Protein AF-A0A1B6LAM9-F1 (afdb_monomer)

Structure (mmCIF, N/CA/C/O backbone):
data_AF-A0A1B6LAM9-F1
#
_entry.id   AF-A0A1B6LAM9-F1
#
loop_
_atom_site.group_PDB
_atom_site.id
_atom_site.type_symbol
_atom_site.label_atom_id
_atom_site.label_alt_id
_atom_site.label_comp_id
_atom_site.label_asym_id
_atom_site.label_entity_id
_atom_site.label_seq_id
_atom_site.pdbx_PDB_ins_code
_atom_site.Cartn_x
_atom_site.Cartn_y
_atom_site.Cartn_z
_atom_site.occupancy
_atom_site.B_iso_or_equiv
_atom_site.auth_seq_id
_atom_site.auth_comp_id
_atom_site.auth_asym_id
_atom_site.auth_atom_id
_atom_site.pdbx_PDB_model_num
ATOM 1 N N . ALA A 1 1 ? 33.244 -11.394 -7.397 1.00 82.38 1 ALA A N 1
ATOM 2 C CA . ALA A 1 1 ? 32.842 -10.933 -8.741 1.00 82.38 1 ALA A CA 1
ATOM 3 C C . ALA A 1 1 ? 31.767 -9.867 -8.582 1.00 82.38 1 ALA A C 1
ATOM 5 O O . ALA A 1 1 ? 31.009 -9.950 -7.621 1.00 82.38 1 ALA A O 1
ATOM 6 N N . PHE A 1 2 ? 31.738 -8.873 -9.467 1.00 94.56 2 PHE A N 1
ATOM 7 C CA . PHE A 1 2 ? 30.747 -7.790 -9.450 1.00 94.56 2 PHE A CA 1
ATOM 8 C C . PHE A 1 2 ? 29.613 -8.064 -10.451 1.00 94.56 2 PHE A C 1
ATOM 10 O O . PHE A 1 2 ? 29.718 -8.999 -11.245 1.00 94.56 2 PHE A O 1
ATOM 17 N N . GLN A 1 3 ? 28.524 -7.287 -10.386 1.00 95.88 3 GLN A N 1
ATOM 18 C CA . GLN A 1 3 ? 27.394 -7.422 -11.315 1.00 95.88 3 GLN A CA 1
ATOM 19 C C . GLN A 1 3 ? 27.715 -6.750 -12.659 1.00 95.88 3 GLN A C 1
ATOM 21 O O . GLN A 1 3 ? 28.354 -5.702 -12.687 1.00 95.88 3 GLN A O 1
ATOM 26 N N . ASN A 1 4 ? 27.236 -7.331 -13.765 1.00 96.19 4 ASN A N 1
ATOM 27 C CA . ASN A 1 4 ? 27.458 -6.798 -15.119 1.00 96.19 4 ASN A CA 1
ATOM 28 C C . ASN A 1 4 ? 26.544 -5.609 -15.464 1.00 96.19 4 ASN A C 1
ATOM 30 O O . ASN A 1 4 ? 26.885 -4.810 -16.329 1.00 96.19 4 ASN A O 1
ATOM 34 N N . HIS A 1 5 ? 25.383 -5.505 -14.810 1.00 96.31 5 HIS A N 1
ATOM 35 C CA . HIS A 1 5 ? 24.401 -4.445 -15.034 1.00 96.31 5 HIS A CA 1
ATOM 36 C C . HIS A 1 5 ? 23.736 -4.050 -13.719 1.00 96.31 5 HIS A C 1
ATOM 38 O O . HIS A 1 5 ? 23.602 -4.867 -12.807 1.00 96.31 5 HIS A O 1
ATOM 44 N N . TYR A 1 6 ? 23.284 -2.801 -13.668 1.00 96.69 6 TYR A N 1
ATOM 45 C CA . TYR A 1 6 ? 22.578 -2.216 -12.538 1.00 96.69 6 TYR A CA 1
ATOM 46 C C . TYR A 1 6 ? 21.350 -1.468 -13.050 1.00 96.69 6 TYR A C 1
ATOM 48 O O . TYR A 1 6 ? 21.402 -0.830 -14.100 1.00 96.69 6 TYR A O 1
ATOM 56 N N . TYR A 1 7 ? 20.253 -1.560 -12.304 1.00 94.31 7 TYR A N 1
ATOM 57 C CA . TYR A 1 7 ? 19.018 -0.843 -12.597 1.00 94.31 7 TYR A CA 1
ATOM 58 C C . TYR A 1 7 ? 18.924 0.388 -11.704 1.00 94.31 7 TYR A C 1
ATOM 60 O O . TYR A 1 7 ? 19.289 0.334 -10.529 1.00 94.31 7 TYR A O 1
ATOM 68 N N . TYR A 1 8 ? 18.430 1.480 -12.277 1.00 96.44 8 TYR A N 1
ATOM 69 C CA . TYR A 1 8 ? 18.269 2.758 -11.602 1.00 96.44 8 TYR A CA 1
ATOM 70 C C . TYR A 1 8 ? 16.819 3.230 -11.699 1.00 96.44 8 TYR A C 1
ATOM 72 O O . TYR A 1 8 ? 16.144 3.013 -12.707 1.00 96.44 8 TYR A O 1
ATOM 80 N N . THR A 1 9 ? 16.361 3.866 -10.630 1.00 97.19 9 THR A N 1
ATOM 81 C CA . THR A 1 9 ? 15.070 4.547 -10.520 1.00 97.19 9 THR A CA 1
ATOM 82 C C . THR A 1 9 ? 15.295 5.831 -9.743 1.00 97.19 9 THR A C 1
ATOM 84 O O . THR A 1 9 ? 16.089 5.825 -8.797 1.00 97.19 9 THR A O 1
ATOM 87 N N . ASP A 1 10 ? 14.570 6.891 -10.082 1.00 95.00 10 ASP A N 1
ATOM 88 C CA . ASP A 1 10 ? 14.740 8.200 -9.446 1.00 95.00 10 ASP A CA 1
ATOM 89 C C . ASP A 1 10 ? 14.224 8.191 -7.998 1.00 95.00 10 ASP A C 1
ATOM 91 O O . ASP A 1 10 ? 14.708 8.935 -7.143 1.00 95.00 10 ASP A O 1
ATOM 95 N N . SER A 1 11 ? 13.259 7.314 -7.689 1.00 97.62 11 SER A N 1
ATOM 96 C CA . SER A 1 11 ? 12.720 7.142 -6.337 1.00 97.62 11 SER A CA 1
ATOM 97 C C . SER A 1 11 ? 12.186 5.732 -6.066 1.00 97.62 11 SER A C 1
ATOM 99 O O . SER A 1 11 ? 11.841 4.975 -6.977 1.00 97.62 11 SER A O 1
ATOM 101 N N . PHE A 1 12 ? 12.033 5.392 -4.782 1.00 96.62 12 PHE A N 1
ATOM 102 C CA . PHE A 1 12 ? 11.345 4.161 -4.377 1.00 96.62 12 PHE A CA 1
ATOM 103 C C . PHE A 1 12 ? 9.863 4.158 -4.758 1.00 96.62 12 PHE A C 1
ATOM 105 O O . PHE A 1 12 ? 9.300 3.089 -4.996 1.00 96.62 12 PHE A O 1
ATOM 112 N N . GLN A 1 13 ? 9.232 5.331 -4.830 1.00 95.31 13 GLN A N 1
ATOM 113 C CA . GLN A 1 13 ? 7.841 5.446 -5.250 1.00 95.31 13 GLN A CA 1
ATOM 114 C C . GLN A 1 13 ? 7.683 5.022 -6.714 1.00 95.31 13 GLN A C 1
ATOM 116 O O . GLN A 1 13 ? 6.874 4.142 -7.006 1.00 95.31 13 GLN A O 1
ATOM 121 N N . GLU A 1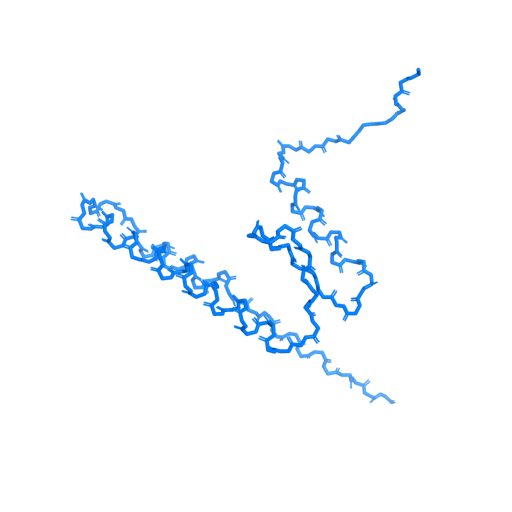 14 ? 8.530 5.545 -7.602 1.00 95.50 14 GLU A N 1
ATOM 122 C CA . GLU A 1 14 ? 8.556 5.167 -9.019 1.00 95.50 14 GLU A CA 1
ATOM 123 C C . GLU A 1 14 ? 8.830 3.662 -9.191 1.00 95.50 14 GLU A C 1
ATOM 125 O O . GLU A 1 14 ? 8.136 2.970 -9.938 1.00 95.50 14 GLU A O 1
ATOM 130 N N . ALA A 1 15 ? 9.809 3.122 -8.456 1.00 97.06 15 ALA A N 1
ATOM 131 C CA . ALA A 1 15 ? 10.110 1.691 -8.471 1.00 97.06 15 ALA A CA 1
ATOM 132 C C . ALA A 1 15 ? 8.906 0.840 -8.025 1.00 97.06 15 ALA A C 1
ATOM 134 O O . ALA A 1 15 ? 8.609 -0.194 -8.627 1.00 97.06 15 ALA A O 1
ATOM 135 N N . THR A 1 16 ? 8.187 1.290 -6.993 1.00 95.88 16 THR A N 1
ATOM 136 C CA . THR A 1 16 ? 6.994 0.613 -6.465 1.00 95.88 16 THR A CA 1
ATOM 137 C C . THR A 1 16 ? 5.846 0.64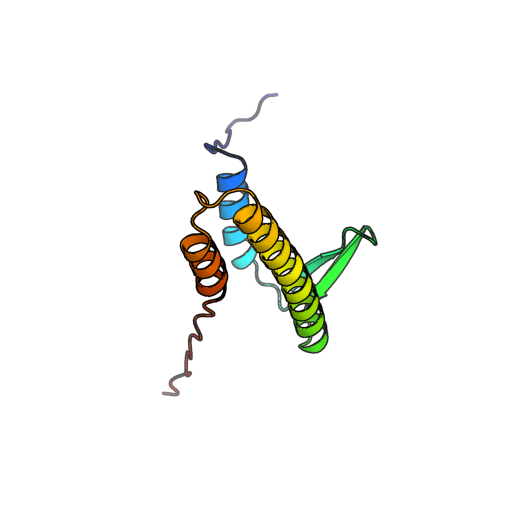3 -7.470 1.00 95.88 16 THR A C 1
ATOM 139 O O . THR A 1 16 ? 5.169 -0.367 -7.659 1.00 95.88 16 THR A O 1
ATOM 142 N N . GLU A 1 17 ? 5.633 1.768 -8.152 1.00 95.06 17 GLU A N 1
ATOM 143 C CA . GLU A 1 17 ? 4.617 1.906 -9.200 1.00 95.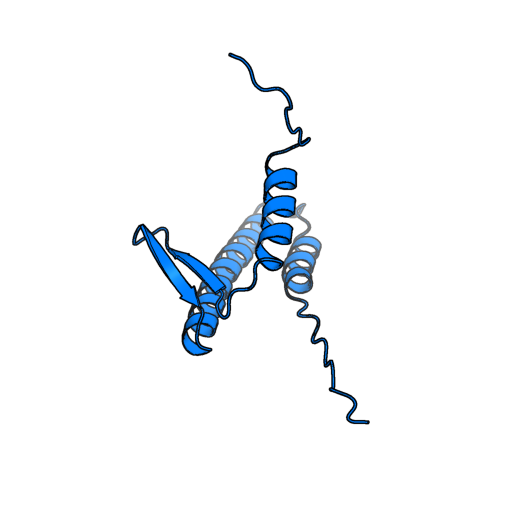06 17 GLU A CA 1
ATOM 144 C C . GLU A 1 17 ? 4.924 1.011 -10.406 1.00 95.06 17 GLU A C 1
ATOM 146 O O . GLU A 1 17 ? 4.049 0.257 -10.841 1.00 95.06 17 GLU A O 1
ATOM 151 N N . LYS A 1 18 ? 6.180 0.990 -10.878 1.00 96.50 18 LYS A N 1
ATOM 152 C CA . LYS A 1 18 ? 6.630 0.073 -11.941 1.00 96.50 18 LYS A CA 1
ATOM 153 C C . LYS A 1 18 ? 6.443 -1.392 -11.546 1.00 96.50 18 LYS A C 1
ATOM 155 O O . LYS A 1 18 ? 5.943 -2.182 -12.345 1.00 96.50 18 LYS A O 1
ATOM 160 N N . MET A 1 19 ? 6.786 -1.758 -10.309 1.00 96.56 19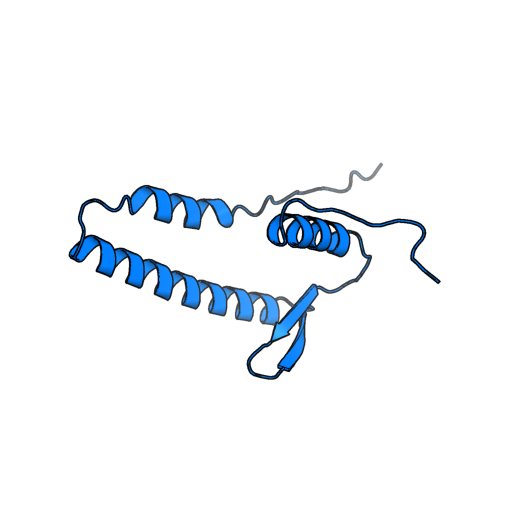 MET A N 1
ATOM 161 C CA . MET A 1 19 ? 6.587 -3.118 -9.796 1.00 96.56 19 MET A CA 1
ATOM 162 C C . MET A 1 19 ? 5.099 -3.484 -9.710 1.00 96.56 19 MET A C 1
ATOM 164 O O . MET A 1 19 ? 4.727 -4.601 -10.065 1.00 96.56 19 MET A O 1
ATOM 168 N N . ARG A 1 20 ? 4.232 -2.554 -9.288 1.00 94.44 20 ARG A N 1
ATOM 169 C CA . ARG A 1 20 ? 2.775 -2.763 -9.242 1.00 94.44 20 ARG A CA 1
ATOM 170 C C . ARG A 1 20 ? 2.202 -3.000 -10.640 1.00 94.44 20 ARG A C 1
ATOM 172 O O . ARG A 1 20 ? 1.442 -3.946 -10.826 1.00 94.44 20 ARG A O 1
ATOM 179 N N . ALA A 1 21 ? 2.597 -2.187 -11.619 1.00 95.12 21 ALA A N 1
ATOM 180 C CA . ALA A 1 21 ? 2.187 -2.362 -13.011 1.00 95.12 21 ALA A CA 1
ATOM 181 C C . ALA A 1 21 ? 2.669 -3.707 -13.580 1.00 95.12 21 ALA A C 1
ATOM 183 O O . ALA A 1 21 ? 1.891 -4.428 -14.199 1.00 95.12 21 ALA A O 1
ATOM 184 N N . PHE A 1 22 ? 3.921 -4.088 -13.306 1.00 95.38 22 PHE A N 1
ATOM 185 C CA . PHE A 1 22 ? 4.459 -5.388 -13.703 1.00 95.38 22 PHE A CA 1
ATOM 186 C C . PHE A 1 22 ? 3.698 -6.553 -13.055 1.00 95.38 22 PHE A C 1
ATOM 188 O O . PHE A 1 22 ? 3.332 -7.503 -13.747 1.00 95.38 22 PHE A O 1
ATOM 195 N N . ALA A 1 23 ? 3.398 -6.473 -11.755 1.00 94.50 23 ALA A N 1
ATOM 196 C CA . ALA A 1 23 ? 2.666 -7.510 -11.030 1.00 94.50 23 ALA A CA 1
ATOM 197 C C . ALA A 1 23 ? 1.284 -7.800 -11.641 1.00 94.50 23 ALA A C 1
ATOM 199 O O . ALA A 1 23 ? 0.870 -8.958 -11.662 1.00 94.50 23 ALA A O 1
ATOM 200 N N . ASN A 1 24 ? 0.618 -6.787 -12.208 1.00 90.19 24 ASN A N 1
ATOM 201 C CA . ASN A 1 24 ? -0.665 -6.945 -12.902 1.00 90.19 24 ASN A CA 1
ATOM 202 C C . ASN A 1 24 ? -0.564 -7.747 -14.212 1.00 90.19 24 ASN A C 1
ATOM 204 O O . ASN A 1 24 ? -1.567 -8.281 -14.674 1.00 90.19 24 ASN A O 1
ATOM 208 N N . THR A 1 25 ? 0.624 -7.857 -14.815 1.00 95.81 25 THR A N 1
ATOM 209 C CA . THR A 1 25 ? 0.835 -8.658 -16.038 1.00 95.81 25 THR A CA 1
ATOM 210 C C . THR A 1 25 ? 1.034 -10.149 -15.749 1.00 95.81 25 THR A C 1
ATOM 212 O O . THR A 1 25 ? 0.984 -10.981 -16.655 1.00 95.81 25 THR A O 1
ATOM 215 N N . ILE A 1 26 ? 1.254 -10.511 -14.481 1.00 95.19 26 ILE A N 1
ATOM 216 C CA . ILE A 1 26 ? 1.466 -11.894 -14.059 1.00 95.19 26 ILE A CA 1
ATOM 217 C C . ILE A 1 26 ? 0.115 -12.615 -14.046 1.00 95.19 26 ILE A C 1
ATOM 219 O O . ILE A 1 26 ? -0.762 -12.287 -13.251 1.00 95.19 26 ILE A O 1
ATOM 223 N N . GLN A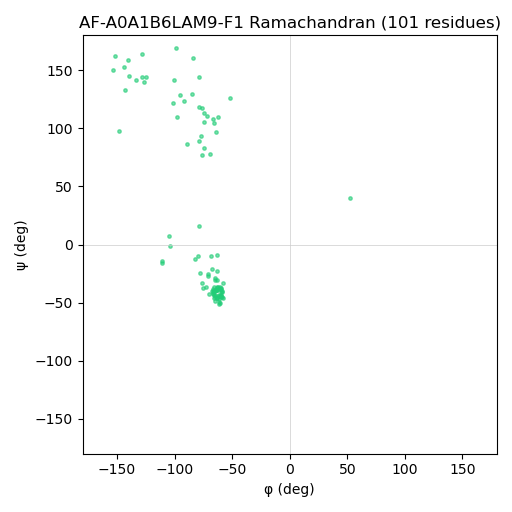 1 27 ? -0.038 -13.651 -14.874 1.00 92.38 27 GLN A N 1
ATOM 224 C CA . GLN A 1 27 ? -1.285 -14.416 -14.932 1.00 92.38 27 GLN A CA 1
ATOM 225 C C . GLN A 1 27 ? -1.542 -15.178 -13.626 1.00 92.38 27 GLN A C 1
ATOM 227 O O . GLN A 1 27 ? -0.872 -16.167 -13.320 1.00 92.38 27 GLN A O 1
ATOM 232 N N . ARG A 1 28 ? -2.524 -14.712 -12.847 1.00 90.88 28 ARG A N 1
ATOM 233 C CA . ARG A 1 28 ? -3.019 -15.364 -11.628 1.00 90.88 28 ARG A CA 1
ATOM 234 C C . ARG A 1 28 ? -4.535 -15.176 -11.535 1.00 90.88 28 ARG A C 1
ATOM 236 O O . ARG A 1 28 ? -4.994 -14.048 -11.684 1.00 90.88 28 ARG A O 1
ATOM 243 N N . PRO A 1 29 ? -5.322 -16.226 -11.239 1.00 88.50 29 PRO A N 1
ATOM 244 C CA . PRO A 1 29 ? -6.783 -16.129 -11.171 1.00 88.50 29 PRO A CA 1
ATOM 245 C C . PRO A 1 29 ? -7.296 -15.513 -9.853 1.00 88.50 29 PRO A C 1
ATOM 247 O O . PRO A 1 29 ? -8.459 -15.684 -9.501 1.00 88.50 29 PRO A O 1
ATOM 250 N N . PHE A 1 30 ? -6.432 -14.851 -9.079 1.00 89.81 30 PHE A N 1
ATOM 251 C CA . PHE A 1 30 ? -6.763 -14.262 -7.784 1.00 89.81 30 PHE A CA 1
ATOM 252 C C . PHE A 1 30 ? -5.845 -13.083 -7.457 1.00 89.81 30 PHE A C 1
ATOM 254 O O . PHE A 1 30 ? -4.667 -13.072 -7.824 1.00 89.81 30 PHE A O 1
ATOM 261 N N . GLY A 1 31 ? -6.376 -12.125 -6.698 1.00 89.62 31 GLY A N 1
ATOM 262 C CA . GLY A 1 31 ? -5.577 -11.090 -6.046 1.00 89.62 31 GLY A CA 1
ATOM 263 C C . GLY A 1 31 ? -5.010 -11.581 -4.715 1.00 89.62 31 GLY A C 1
ATOM 264 O O . GLY A 1 31 ? -5.525 -12.528 -4.116 1.00 89.62 31 GLY A O 1
ATOM 265 N N . VAL A 1 32 ? -3.964 -10.922 -4.222 1.00 93.00 32 VAL A N 1
ATOM 266 C CA . VAL A 1 32 ? -3.437 -11.149 -2.870 1.00 93.00 32 VAL A CA 1
ATOM 267 C C . VAL A 1 32 ? -3.313 -9.830 -2.121 1.00 93.00 32 VAL A C 1
ATOM 269 O O . VAL A 1 32 ? -2.968 -8.808 -2.713 1.00 93.00 32 VAL A O 1
ATOM 272 N N . ARG A 1 33 ? -3.572 -9.860 -0.815 1.00 92.31 33 ARG A N 1
ATOM 273 C CA . ARG A 1 33 ? -3.358 -8.743 0.109 1.00 92.31 33 ARG A CA 1
ATOM 274 C C . ARG A 1 33 ? -2.510 -9.217 1.277 1.00 92.31 33 ARG A C 1
ATOM 276 O O . ARG A 1 33 ? -2.706 -10.319 1.777 1.00 92.31 33 ARG A O 1
ATOM 283 N N . TYR A 1 34 ? -1.580 -8.388 1.725 1.00 94.19 34 TYR A N 1
ATOM 284 C CA . TYR A 1 34 ? -0.880 -8.633 2.979 1.00 94.19 34 TYR A CA 1
ATOM 285 C C . TYR A 1 34 ? -1.699 -8.090 4.153 1.00 94.19 34 TYR A C 1
ATOM 287 O O . TYR A 1 34 ? -2.108 -6.930 4.124 1.00 94.19 34 TYR A O 1
ATOM 295 N N . ASN A 1 35 ? -1.919 -8.913 5.178 1.00 92.38 35 ASN A N 1
ATOM 296 C CA . ASN A 1 35 ? -2.512 -8.496 6.441 1.00 92.38 35 ASN A CA 1
ATOM 297 C C . ASN A 1 35 ? -1.391 -8.247 7.469 1.00 92.38 35 ASN A C 1
ATOM 299 O O . ASN A 1 35 ? -0.759 -9.205 7.929 1.00 92.38 35 ASN A O 1
ATOM 303 N N . PRO A 1 36 ? -1.129 -6.982 7.849 1.00 91.94 36 PRO A N 1
ATOM 304 C CA . PRO A 1 36 ? -0.043 -6.650 8.766 1.00 91.94 36 PRO A CA 1
ATOM 305 C C . PRO A 1 36 ? -0.312 -7.085 10.211 1.00 91.94 36 PRO A C 1
ATOM 307 O O . PRO A 1 36 ? 0.643 -7.327 10.946 1.00 91.94 36 PRO A O 1
ATOM 310 N N . TYR A 1 37 ? -1.577 -7.222 10.620 1.00 90.75 37 TYR A N 1
ATOM 311 C CA . TYR A 1 37 ? -1.948 -7.596 11.989 1.00 90.75 37 TYR A CA 1
ATOM 312 C C . TYR A 1 37 ? -1.660 -9.068 12.281 1.00 90.75 37 TYR A C 1
ATOM 314 O O . TYR A 1 37 ? -1.239 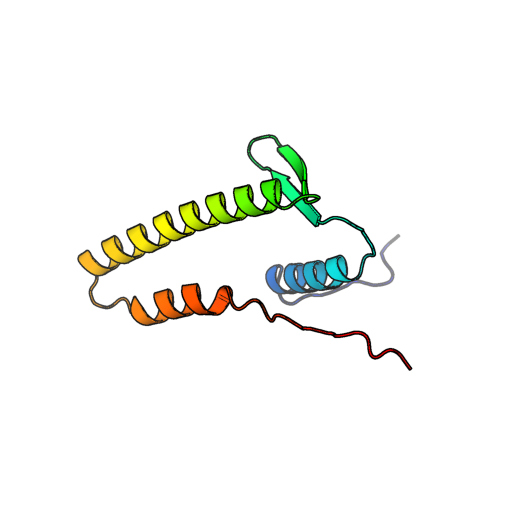-9.417 13.380 1.00 90.75 37 TYR A O 1
ATOM 322 N N . THR A 1 38 ? -1.870 -9.931 11.288 1.00 94.69 38 THR A N 1
ATOM 323 C CA . THR A 1 38 ? -1.650 -11.382 11.390 1.00 94.69 38 THR A CA 1
ATOM 324 C C . THR A 1 38 ? -0.373 -11.844 10.699 1.00 94.69 38 THR A C 1
ATOM 326 O O . THR A 1 38 ? -0.076 -13.035 10.720 1.00 94.69 38 THR A O 1
ATOM 329 N N . GLN A 1 39 ? 0.367 -10.924 10.072 1.00 96.94 39 GLN A N 1
ATOM 330 C CA . GLN A 1 39 ? 1.574 -11.208 9.292 1.00 96.94 39 GLN A CA 1
ATOM 331 C C . GLN A 1 39 ? 1.348 -12.294 8.227 1.00 96.94 39 GLN A C 1
ATOM 333 O O . GLN A 1 39 ? 2.185 -13.171 8.012 1.00 96.94 39 GLN A O 1
ATOM 338 N N . SER A 1 40 ? 0.189 -12.260 7.566 1.00 94.62 40 SER A N 1
ATOM 339 C CA . SER A 1 40 ? -0.245 -13.306 6.635 1.00 94.62 40 SER A CA 1
ATOM 340 C C . SER A 1 40 ? -0.666 -12.750 5.275 1.00 94.62 40 SER A C 1
ATOM 342 O O . SER A 1 40 ? -0.898 -11.554 5.106 1.00 94.62 40 SER A O 1
ATOM 344 N N . VAL A 1 41 ? -0.745 -13.636 4.277 1.00 94.00 41 VAL A N 1
ATOM 345 C CA . VAL A 1 41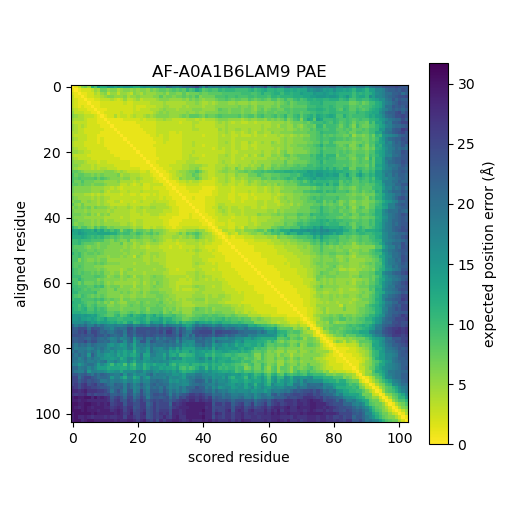 ? -1.227 -13.306 2.929 1.00 94.00 41 VAL A CA 1
ATOM 346 C C . VAL A 1 41 ? -2.664 -13.791 2.768 1.00 94.00 41 VAL A C 1
ATOM 348 O O . VAL A 1 41 ? -2.953 -14.981 2.886 1.00 94.00 41 VAL A O 1
ATOM 351 N N . GLU A 1 42 ? -3.562 -12.866 2.459 1.00 91.69 42 GLU A N 1
ATOM 352 C CA . GLU A 1 42 ? -4.969 -13.113 2.171 1.00 91.69 42 GLU A CA 1
ATOM 353 C C . GLU A 1 42 ? -5.187 -13.225 0.663 1.00 91.69 42 GLU A C 1
ATOM 355 O O . GLU A 1 42 ? -4.795 -12.349 -0.108 1.00 91.69 42 GLU A O 1
ATOM 360 N N . VAL A 1 43 ? -5.852 -14.296 0.230 1.00 92.62 43 VAL A N 1
ATOM 361 C CA . VAL A 1 43 ? -6.216 -14.491 -1.178 1.00 92.62 43 VAL A CA 1
ATOM 362 C C . VAL A 1 43 ? -7.607 -13.914 -1.439 1.00 92.62 43 VAL A C 1
ATOM 364 O O . VAL A 1 43 ? -8.585 -14.332 -0.806 1.00 92.62 43 VAL A O 1
ATOM 367 N N . LEU A 1 44 ? -7.698 -12.992 -2.395 1.00 89.69 44 LEU A N 1
ATOM 368 C CA . LEU A 1 44 ? -8.916 -12.303 -2.818 1.00 89.69 44 LEU A CA 1
ATOM 369 C C . LEU A 1 44 ? -9.599 -13.099 -3.933 1.00 89.69 44 LEU A C 1
ATOM 371 O O . LEU A 1 44 ? -9.345 -12.883 -5.115 1.00 89.69 44 LEU A O 1
ATOM 375 N N . THR A 1 45 ? -10.428 -14.065 -3.540 1.00 86.69 45 THR A N 1
ATOM 376 C CA . THR A 1 45 ? -11.117 -14.987 -4.463 1.00 86.69 45 THR A CA 1
ATOM 377 C C . THR A 1 45 ? -12.622 -14.781 -4.557 1.00 86.69 45 THR A C 1
ATOM 379 O O . THR A 1 45 ? -13.247 -15.351 -5.444 1.00 86.69 45 THR A O 1
ATOM 382 N N . ASN A 1 46 ? -13.231 -14.032 -3.636 1.00 87.69 46 ASN A N 1
ATOM 383 C CA . ASN A 1 46 ? -14.682 -13.884 -3.582 1.00 87.69 46 ASN A CA 1
ATOM 384 C C . ASN A 1 46 ? -15.108 -12.454 -3.241 1.00 87.69 46 ASN A C 1
ATOM 386 O O . ASN A 1 46 ? -14.355 -11.672 -2.653 1.00 87.69 46 ASN A O 1
ATOM 390 N N . THR A 1 47 ? -16.349 -12.132 -3.599 1.00 88.75 47 THR A N 1
ATOM 391 C CA . THR A 1 47 ? -16.934 -10.804 -3.401 1.00 88.75 47 THR A CA 1
ATOM 392 C C . THR A 1 47 ? -17.038 -10.435 -1.924 1.00 88.75 47 THR A C 1
ATOM 394 O O . THR A 1 47 ? -16.899 -9.266 -1.586 1.00 88.75 47 THR A O 1
ATOM 397 N N . GLN A 1 48 ? -17.212 -11.406 -1.020 1.00 89.75 48 GLN A N 1
ATOM 398 C CA . GLN A 1 48 ? -17.299 -11.139 0.419 1.00 89.75 48 GLN A CA 1
ATOM 399 C C . GLN A 1 48 ? -15.979 -10.593 0.983 1.00 89.75 48 GLN A C 1
ATOM 401 O O . GLN A 1 48 ? -15.992 -9.625 1.739 1.00 89.75 48 GLN A O 1
ATOM 406 N N . LYS A 1 49 ? -14.835 -11.168 0.592 1.00 86.88 49 LYS A N 1
ATOM 407 C CA . LYS A 1 49 ? -13.504 -10.685 0.994 1.00 86.88 49 LYS A CA 1
ATOM 408 C C . LYS A 1 49 ? -13.212 -9.304 0.420 1.00 86.88 49 LYS A C 1
ATOM 410 O O . LYS A 1 49 ? -12.670 -8.457 1.121 1.00 86.88 49 LYS A O 1
ATOM 415 N N . ILE A 1 50 ? -13.605 -9.066 -0.831 1.00 89.00 50 ILE A N 1
ATOM 416 C CA . ILE A 1 50 ? -13.472 -7.746 -1.458 1.00 89.00 50 ILE A CA 1
ATOM 417 C C . ILE A 1 50 ? -14.328 -6.722 -0.699 1.00 89.00 50 ILE A C 1
ATOM 419 O O . ILE A 1 50 ? -13.830 -5.661 -0.337 1.00 89.00 50 ILE A O 1
ATOM 423 N N . ALA A 1 51 ? -15.580 -7.054 -0.378 1.00 88.44 51 ALA A N 1
ATOM 424 C CA . ALA A 1 51 ? -16.474 -6.181 0.382 1.00 88.44 51 ALA A CA 1
ATOM 425 C C . ALA A 1 51 ? -15.951 -5.875 1.797 1.00 88.44 51 ALA A C 1
ATOM 427 O O . ALA A 1 51 ? -16.102 -4.749 2.276 1.00 88.44 51 ALA A O 1
ATOM 428 N N . ALA A 1 52 ? -15.305 -6.843 2.455 1.00 88.19 52 ALA A N 1
ATOM 429 C CA . ALA A 1 52 ? -14.650 -6.619 3.742 1.00 88.19 52 ALA A CA 1
ATOM 430 C C . ALA A 1 52 ? -13.537 -5.562 3.634 1.00 88.19 52 ALA A C 1
ATOM 432 O O . ALA A 1 52 ? -13.505 -4.633 4.437 1.00 88.19 52 ALA A O 1
ATOM 433 N N . ILE A 1 53 ? -12.698 -5.635 2.596 1.00 88.44 53 ILE A N 1
ATOM 434 C CA . ILE A 1 53 ? -11.634 -4.647 2.348 1.00 88.44 53 ILE A CA 1
ATOM 435 C C . ILE A 1 53 ? -12.221 -3.279 2.006 1.00 88.44 53 ILE A C 1
ATOM 437 O O . ILE A 1 53 ? -11.763 -2.270 2.526 1.00 88.44 53 ILE A O 1
ATOM 441 N N . VAL A 1 54 ? -13.262 -3.219 1.174 1.00 89.25 54 VAL A N 1
ATOM 442 C CA . VAL A 1 54 ? -13.950 -1.952 0.874 1.00 89.25 54 VAL A CA 1
ATOM 443 C C . VAL A 1 54 ? -14.520 -1.319 2.149 1.00 89.25 54 VAL A C 1
ATOM 445 O O . VAL A 1 54 ? -14.463 -0.102 2.317 1.00 89.25 54 VAL A O 1
ATOM 448 N N . SER A 1 55 ? -15.031 -2.135 3.074 1.00 88.88 55 SER A N 1
ATOM 449 C CA . SER A 1 55 ? -15.528 -1.656 4.369 1.00 88.88 55 SER A CA 1
ATOM 450 C C . SER A 1 55 ? -14.403 -1.112 5.256 1.00 88.88 55 SER A C 1
ATOM 452 O O . SER A 1 55 ? -14.588 -0.074 5.888 1.00 88.88 55 SER A O 1
ATOM 454 N N . GLU A 1 56 ? -13.239 -1.769 5.263 1.00 89.44 56 GLU A N 1
ATOM 455 C CA . GLU A 1 56 ? -12.019 -1.315 5.949 1.00 89.44 56 GLU A CA 1
ATOM 456 C C . GLU A 1 56 ? -11.550 0.037 5.387 1.00 89.44 56 GLU A C 1
ATOM 458 O O . GLU A 1 56 ? -11.451 1.012 6.130 1.00 89.44 56 GLU A O 1
ATOM 463 N N . LEU A 1 57 ? -11.420 0.145 4.060 1.00 89.25 57 LEU A N 1
ATOM 464 C CA . LEU A 1 57 ? -11.034 1.382 3.371 1.00 89.25 57 LEU A CA 1
ATOM 465 C C . LEU A 1 57 ? -12.010 2.532 3.638 1.00 89.25 57 LEU A C 1
ATOM 467 O O . LEU A 1 57 ? -11.595 3.675 3.812 1.00 89.25 57 LEU A O 1
ATOM 471 N N . ARG A 1 58 ? -13.318 2.257 3.711 1.00 87.62 58 ARG A N 1
ATOM 472 C CA . ARG A 1 58 ? -14.312 3.270 4.096 1.00 87.62 58 ARG A CA 1
ATOM 473 C C . ARG A 1 58 ? -14.086 3.772 5.526 1.00 87.62 58 ARG A C 1
ATOM 475 O O . ARG A 1 58 ? -14.307 4.953 5.794 1.00 87.62 58 ARG A O 1
ATOM 482 N N . GLY A 1 59 ? -13.672 2.890 6.433 1.00 89.44 59 GLY A N 1
ATOM 483 C CA . GLY A 1 59 ? -13.267 3.251 7.791 1.00 89.44 59 GLY A CA 1
ATOM 484 C C . GLY A 1 59 ? -12.065 4.194 7.788 1.00 89.44 59 GLY A C 1
ATOM 485 O O . GLY A 1 59 ? -12.135 5.265 8.393 1.00 89.44 59 GLY A O 1
ATOM 486 N N . ASP A 1 60 ? -11.021 3.851 7.036 1.00 89.38 60 ASP A N 1
ATOM 487 C CA . ASP A 1 60 ? -9.816 4.678 6.893 1.00 89.38 60 ASP A CA 1
ATOM 488 C C . ASP A 1 60 ? -10.139 6.057 6.306 1.00 89.38 60 ASP A C 1
ATOM 490 O O . ASP A 1 60 ? -9.708 7.084 6.832 1.00 89.38 60 ASP A O 1
ATOM 494 N N . LEU A 1 61 ? -10.981 6.108 5.271 1.00 86.06 61 LEU A N 1
ATOM 495 C CA . LEU A 1 61 ? -11.449 7.366 4.687 1.00 86.06 61 LEU A CA 1
ATOM 496 C C . LEU A 1 61 ? -12.218 8.222 5.698 1.00 86.06 61 LEU A C 1
ATOM 498 O O . LEU A 1 61 ? -12.028 9.433 5.740 1.00 86.06 61 LEU A O 1
ATOM 502 N N . CYS A 1 62 ? -13.036 7.614 6.561 1.00 85.88 62 CYS A N 1
ATOM 503 C CA . CYS A 1 62 ? -13.727 8.338 7.629 1.00 85.88 62 CYS A CA 1
ATOM 504 C C . CYS A 1 62 ? -12.739 8.961 8.631 1.00 85.88 62 CYS A C 1
ATOM 506 O O . CYS A 1 62 ? -12.938 10.095 9.078 1.00 85.88 62 CYS A O 1
ATOM 508 N N . ILE A 1 63 ? -11.651 8.258 8.965 1.00 90.25 63 ILE A N 1
ATOM 509 C CA . ILE A 1 63 ? -10.578 8.793 9.817 1.00 90.25 63 ILE A CA 1
ATOM 510 C C . ILE A 1 63 ? -9.934 10.010 9.146 1.00 90.25 63 ILE A C 1
ATOM 512 O O . ILE A 1 63 ? -9.796 11.052 9.792 1.00 90.25 63 ILE A O 1
ATOM 516 N N . VAL A 1 64 ? -9.609 9.909 7.855 1.00 87.81 64 VAL A N 1
ATOM 517 C CA . VAL A 1 64 ? -9.033 11.012 7.071 1.00 87.81 64 VAL A CA 1
ATOM 518 C C . VAL A 1 64 ? -9.980 12.214 7.031 1.00 87.81 64 VAL A C 1
ATOM 520 O O . VAL A 1 64 ? -9.568 13.315 7.389 1.00 87.81 64 VAL A O 1
ATOM 523 N N . SER A 1 65 ? -11.258 12.023 6.694 1.00 83.88 65 SER A N 1
ATOM 524 C CA . SER A 1 65 ? -12.253 13.107 6.670 1.00 83.88 65 SER A CA 1
ATOM 525 C C . SER A 1 65 ? -12.406 13.793 8.030 1.00 83.88 65 SER A C 1
ATOM 527 O O . SER A 1 65 ? -12.489 15.017 8.112 1.00 83.88 65 SER A O 1
ATOM 529 N N . ASN A 1 66 ? -12.410 13.025 9.123 1.00 86.94 66 ASN A N 1
ATOM 530 C CA . ASN A 1 66 ? -12.479 13.591 10.469 1.00 86.94 66 ASN A CA 1
ATOM 531 C C . ASN A 1 66 ? -11.219 14.391 10.829 1.00 86.94 66 ASN A C 1
ATOM 533 O O . ASN A 1 66 ? -11.333 15.421 11.492 1.00 86.94 66 ASN A O 1
ATOM 537 N N . ALA A 1 67 ? -10.036 13.930 10.417 1.00 88.25 67 ALA A N 1
ATOM 538 C CA . ALA A 1 67 ? -8.790 14.663 10.616 1.00 88.25 67 ALA A CA 1
ATOM 539 C C . ALA A 1 67 ? -8.791 15.985 9.835 1.00 88.25 67 ALA A C 1
ATOM 541 O O . ALA A 1 67 ? -8.462 17.019 10.409 1.00 88.25 67 ALA A O 1
ATOM 542 N N . LEU A 1 68 ? -9.246 15.970 8.578 1.00 84.19 68 LEU A N 1
ATOM 543 C CA . LEU A 1 68 ? -9.379 17.174 7.752 1.00 84.19 68 LEU A CA 1
ATOM 544 C C . LEU A 1 68 ? -10.328 18.199 8.374 1.00 84.19 68 LEU A C 1
ATOM 546 O O . LEU A 1 68 ? -9.966 19.367 8.478 1.00 84.19 68 LEU A O 1
ATOM 550 N N . ARG A 1 69 ? -11.496 17.765 8.866 1.00 83.25 69 ARG A N 1
ATOM 551 C CA . ARG A 1 69 ? -12.437 18.662 9.555 1.00 83.25 69 ARG A CA 1
ATOM 552 C C . ARG A 1 69 ? -11.799 19.333 10.773 1.00 83.25 69 ARG A C 1
ATOM 554 O O . ARG A 1 69 ? -11.910 20.541 10.924 1.00 83.25 69 ARG A O 1
ATOM 561 N N . LYS A 1 70 ? -11.091 18.568 11.611 1.00 87.62 70 LYS A N 1
ATOM 562 C CA . LYS A 1 70 ? -10.393 19.117 12.788 1.00 87.62 70 LYS A CA 1
ATOM 563 C C . LYS A 1 70 ? -9.298 20.112 12.411 1.00 87.62 70 LYS A C 1
ATOM 565 O O . LYS A 1 70 ? -9.092 21.082 13.125 1.00 87.62 70 LYS A O 1
ATOM 570 N N . ILE A 1 71 ? -8.575 19.856 11.323 1.00 86.25 71 ILE A N 1
ATOM 571 C CA . ILE A 1 71 ? -7.549 20.780 10.830 1.00 86.25 71 ILE A CA 1
ATOM 572 C C . ILE A 1 71 ? -8.208 22.082 10.371 1.00 86.25 71 ILE A C 1
ATOM 574 O O . ILE A 1 71 ? -7.768 23.145 10.783 1.00 86.25 71 ILE A O 1
ATOM 578 N N . HIS A 1 72 ? -9.299 22.001 9.610 1.00 81.88 72 HIS A N 1
ATOM 579 C CA . HIS A 1 72 ? -10.044 23.171 9.145 1.00 81.88 72 HIS A CA 1
ATOM 580 C C . HIS A 1 72 ? -10.611 24.027 10.288 1.00 81.88 72 HIS A C 1
ATOM 582 O O . HIS A 1 72 ? -10.589 25.249 10.209 1.00 81.88 72 HIS A O 1
ATOM 588 N N . GLU A 1 73 ? -11.063 23.400 11.380 1.00 83.19 73 GLU A N 1
ATOM 589 C CA . GLU A 1 73 ? -11.517 24.099 12.595 1.00 83.19 73 GLU A CA 1
ATOM 590 C C . GLU A 1 73 ? -10.401 24.917 13.281 1.00 83.19 73 GLU A C 1
ATOM 592 O O . GLU A 1 73 ? -10.696 25.849 14.030 1.00 83.19 73 GLU A O 1
ATOM 597 N N . HIS A 1 74 ? -9.129 24.573 13.055 1.00 79.56 74 HIS A N 1
ATOM 598 C CA . HIS A 1 74 ? -7.967 25.218 13.678 1.00 79.56 74 HIS A CA 1
ATOM 599 C C . HIS A 1 74 ? -7.106 26.041 12.707 1.00 79.56 74 HIS A C 1
ATOM 601 O O . HIS A 1 74 ? -6.300 26.852 13.164 1.00 79.56 74 HIS A O 1
ATOM 607 N N . ASP A 1 75 ? -7.268 25.845 11.399 1.00 78.44 75 ASP A N 1
ATOM 608 C CA . ASP A 1 75 ? -6.526 26.519 10.338 1.00 78.44 75 ASP A CA 1
ATOM 609 C C . ASP A 1 75 ? -7.415 26.672 9.088 1.00 78.44 75 ASP A C 1
ATOM 611 O O . ASP A 1 75 ? -7.563 25.755 8.274 1.00 78.44 75 ASP A O 1
ATOM 615 N N . GLU A 1 76 ? -8.019 27.855 8.935 1.00 69.12 76 GLU A N 1
ATOM 616 C CA . GLU A 1 76 ? -8.913 28.189 7.814 1.00 69.12 76 GLU A CA 1
ATOM 617 C C . GLU A 1 76 ? -8.178 28.286 6.464 1.00 69.12 76 GLU A C 1
ATOM 619 O O . GLU A 1 76 ? -8.821 28.380 5.418 1.00 69.12 76 GLU A O 1
ATOM 624 N N . THR A 1 77 ? -6.838 28.260 6.451 1.00 76.44 77 THR A N 1
ATOM 625 C CA . THR A 1 77 ? -6.048 28.366 5.211 1.00 76.44 77 THR A CA 1
ATOM 626 C C . THR A 1 77 ? -5.954 27.052 4.435 1.00 76.44 77 THR A C 1
ATOM 628 O O . THR A 1 77 ? -5.503 27.041 3.286 1.00 76.44 77 THR A O 1
ATOM 631 N N . VAL A 1 78 ? -6.389 25.941 5.035 1.00 73.94 78 VAL A N 1
ATOM 632 C CA . VAL A 1 78 ? -6.344 24.617 4.412 1.00 73.94 78 VAL A CA 1
ATOM 633 C C . VAL A 1 78 ? -7.501 24.450 3.425 1.00 73.94 78 VAL A C 1
ATOM 635 O O . VAL A 1 78 ? -8.670 24.447 3.805 1.00 73.94 78 VAL A O 1
ATOM 638 N N . ASP A 1 79 ? -7.160 24.253 2.150 1.00 71.94 79 ASP A N 1
ATOM 639 C CA . ASP A 1 79 ? -8.106 23.955 1.068 1.00 71.94 79 ASP A CA 1
ATOM 640 C C . ASP A 1 79 ? -8.618 22.505 1.160 1.00 71.94 79 ASP A C 1
ATOM 642 O O . ASP A 1 79 ? -8.111 21.576 0.522 1.00 71.94 79 ASP A O 1
ATOM 646 N N . VAL A 1 80 ? -9.629 22.307 2.007 1.00 73.25 80 VAL A N 1
ATOM 647 C CA . VAL A 1 80 ? -10.292 21.011 2.217 1.00 73.25 80 VAL A CA 1
ATOM 648 C C . VAL A 1 80 ? -11.012 20.533 0.953 1.00 73.25 80 VAL A C 1
ATOM 650 O O . VAL A 1 80 ? -11.081 19.329 0.708 1.00 73.25 80 VAL A O 1
ATOM 653 N N . GLU A 1 81 ? -11.504 21.452 0.118 1.00 75.06 81 GLU A N 1
ATOM 654 C CA . GLU A 1 81 ? -12.296 21.128 -1.072 1.00 75.06 81 GLU A CA 1
ATOM 655 C C . GLU A 1 81 ? -11.457 20.389 -2.126 1.00 75.06 81 GLU A C 1
ATOM 657 O O . GLU A 1 81 ? -11.915 19.419 -2.738 1.00 75.06 81 GLU A O 1
ATOM 662 N N . SER A 1 82 ? -10.199 20.797 -2.313 1.00 76.31 82 SER A N 1
ATOM 663 C CA . SER A 1 82 ? -9.260 20.099 -3.198 1.00 76.31 82 SER A CA 1
ATOM 664 C C . SER A 1 82 ? -8.952 18.679 -2.708 1.00 76.31 82 SER A C 1
ATOM 666 O O . SER A 1 82 ? -8.939 17.732 -3.499 1.00 76.31 82 SER A O 1
ATOM 668 N N . ILE A 1 83 ? -8.807 18.487 -1.392 1.00 74.88 83 ILE A N 1
ATOM 669 C CA . ILE A 1 83 ? -8.543 17.166 -0.803 1.00 74.88 83 ILE A CA 1
ATOM 670 C C . ILE A 1 83 ? -9.778 16.262 -0.910 1.00 74.88 83 ILE A C 1
ATOM 672 O O . ILE A 1 83 ? -9.650 15.099 -1.297 1.00 74.88 83 ILE A O 1
ATOM 676 N N . GLU A 1 84 ? -10.982 16.777 -0.653 1.00 72.25 84 GLU A N 1
ATOM 677 C CA . GLU A 1 84 ? -12.226 16.030 -0.881 1.00 72.25 84 GLU A CA 1
ATOM 678 C C . GLU A 1 84 ? -12.372 15.597 -2.347 1.00 72.25 84 GLU A C 1
A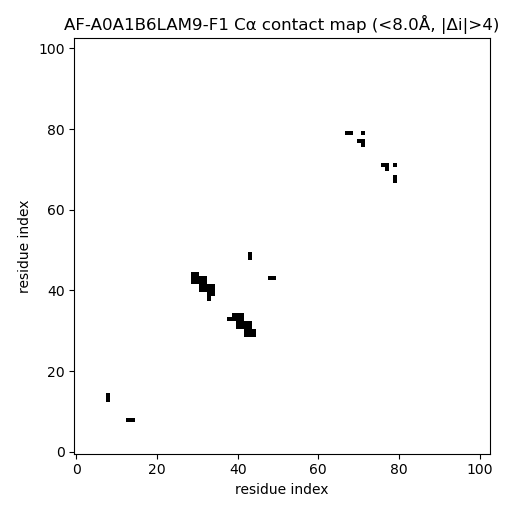TOM 680 O O . GLU A 1 84 ? -12.740 14.451 -2.619 1.00 72.25 84 GLU A O 1
ATOM 685 N N . LYS A 1 85 ? -12.001 16.459 -3.303 1.00 75.25 85 LYS A N 1
ATOM 686 C CA . LYS A 1 85 ? -11.975 16.108 -4.734 1.00 75.25 85 LYS A CA 1
ATOM 687 C C . LYS A 1 85 ? -10.954 15.017 -5.056 1.00 75.25 85 LYS A C 1
ATOM 689 O O . LYS A 1 85 ? -11.256 14.137 -5.862 1.00 75.25 85 LYS A O 1
ATOM 694 N N . MET A 1 86 ? -9.773 15.027 -4.434 1.00 76.69 86 MET A N 1
ATOM 695 C CA . MET A 1 86 ? -8.785 13.946 -4.586 1.00 76.69 86 MET A CA 1
ATOM 696 C C . MET A 1 86 ? -9.317 12.606 -4.060 1.00 76.69 86 MET A C 1
ATOM 698 O O . MET A 1 86 ? -9.108 11.569 -4.691 1.00 76.69 86 MET A O 1
ATOM 702 N N . LEU A 1 87 ? -10.047 12.621 -2.940 1.00 70.69 87 LEU A N 1
ATOM 703 C CA . LEU A 1 87 ? -10.674 11.420 -2.377 1.00 70.69 87 LEU A CA 1
ATOM 704 C C . LEU A 1 87 ? -11.775 10.853 -3.287 1.00 70.69 87 LEU A C 1
ATOM 706 O O . LEU A 1 87 ? -11.909 9.636 -3.401 1.00 70.69 87 LEU A O 1
ATOM 710 N N . GLN A 1 88 ? -12.546 11.715 -3.954 1.00 68.31 88 GLN A N 1
ATOM 711 C CA . GLN A 1 88 ? -13.611 11.299 -4.876 1.00 68.31 88 GLN A CA 1
ATOM 712 C C . GLN A 1 88 ? -13.072 10.795 -6.223 1.00 68.31 88 GLN A C 1
ATOM 714 O O . GLN A 1 88 ? -13.619 9.849 -6.789 1.00 68.31 88 GLN A O 1
ATOM 719 N N . SER A 1 89 ? -12.004 11.404 -6.749 1.00 68.69 89 SER A N 1
ATOM 720 C CA . SER A 1 89 ? -11.454 11.055 -8.066 1.00 68.69 89 SER A CA 1
ATOM 721 C C . SER A 1 89 ? -10.645 9.756 -8.063 1.00 68.69 89 SER A C 1
ATOM 723 O O . SER A 1 89 ? -10.718 8.997 -9.028 1.00 68.69 89 SER A O 1
ATOM 725 N N . GLY A 1 90 ? -9.944 9.441 -6.967 1.00 61.84 90 GLY A N 1
ATOM 726 C CA . GLY A 1 90 ? -9.130 8.224 -6.841 1.00 61.84 90 GLY A CA 1
ATOM 727 C C . GLY A 1 90 ? -9.908 6.898 -6.904 1.00 61.84 90 GLY A C 1
ATOM 728 O O . GLY A 1 90 ? -9.292 5.838 -6.980 1.00 61.84 90 GLY A O 1
ATOM 729 N N . LEU A 1 91 ? -11.246 6.945 -6.885 1.00 57.53 91 LEU A N 1
ATOM 730 C CA . LEU A 1 91 ? -12.149 5.788 -6.908 1.00 57.53 91 LEU A CA 1
ATOM 731 C C . LEU A 1 91 ? -12.847 5.555 -8.262 1.00 57.53 91 LEU A C 1
ATOM 733 O O . LEU A 1 91 ? -13.722 4.691 -8.334 1.00 57.53 91 LEU A O 1
ATOM 737 N N . GLN A 1 92 ? -12.503 6.285 -9.332 1.00 50.78 92 GLN A N 1
ATOM 738 C CA . GLN A 1 92 ? -13.086 6.038 -10.660 1.00 50.78 92 GLN A CA 1
ATOM 739 C C . GLN A 1 92 ? -12.689 4.645 -11.179 1.00 50.78 92 GLN A C 1
ATOM 741 O O . GLN A 1 92 ? -11.610 4.433 -11.729 1.00 50.78 92 GLN A O 1
ATOM 746 N N . LEU A 1 93 ? -13.587 3.677 -10.986 1.00 51.34 93 LEU A N 1
ATOM 747 C CA . LEU A 1 93 ? -13.541 2.369 -11.625 1.00 51.34 93 LEU A CA 1
ATOM 748 C C . LEU A 1 93 ? -13.965 2.553 -13.084 1.00 51.34 93 LEU A C 1
ATOM 750 O O . LEU A 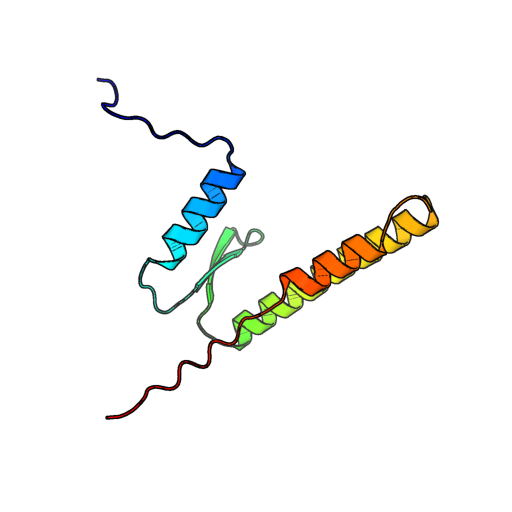1 93 ? -15.149 2.731 -13.368 1.00 51.34 93 LEU A O 1
ATOM 754 N N . ASN A 1 94 ? -13.009 2.504 -14.011 1.00 44.81 94 ASN A N 1
ATOM 755 C CA . ASN A 1 94 ? -13.329 2.363 -15.428 1.00 44.81 94 ASN A CA 1
ATOM 756 C C . ASN A 1 94 ? -13.969 0.983 -15.622 1.00 44.81 94 ASN A C 1
ATOM 758 O O . ASN A 1 94 ? -13.286 -0.040 -15.549 1.00 44.81 94 ASN A O 1
ATOM 762 N N . HIS A 1 95 ? -15.288 0.948 -15.808 1.00 40.59 95 HIS A N 1
ATOM 763 C CA . HIS A 1 95 ? -15.978 -0.258 -16.238 1.00 40.59 95 HIS A CA 1
ATOM 764 C C . HIS A 1 95 ? -15.729 -0.410 -17.737 1.00 40.59 95 HIS A C 1
ATOM 766 O O . HIS A 1 95 ? -16.405 0.212 -18.551 1.00 40.59 95 HIS A O 1
ATOM 772 N N . ASP A 1 96 ? -14.697 -1.169 -18.094 1.00 41.81 96 ASP A N 1
ATOM 773 C CA . ASP A 1 96 ? -14.476 -1.552 -19.483 1.00 41.81 96 ASP A CA 1
ATOM 774 C C . ASP A 1 96 ? -15.438 -2.712 -19.788 1.00 41.81 96 ASP A C 1
ATOM 776 O O . ASP A 1 96 ? -15.135 -3.882 -19.538 1.00 41.81 96 ASP A O 1
ATOM 780 N N . GLU A 1 97 ? -16.657 -2.385 -20.232 1.00 38.97 97 GLU A N 1
ATOM 781 C CA . GLU A 1 97 ? -17.575 -3.354 -20.839 1.00 38.97 97 GLU A CA 1
ATOM 782 C C . GLU A 1 97 ? -17.011 -3.779 -22.202 1.00 38.97 97 GLU A C 1
ATOM 784 O O . GLU A 1 97 ? -17.428 -3.326 -23.266 1.00 38.97 97 GLU A O 1
ATOM 789 N N . GLY A 1 98 ? -16.015 -4.661 -22.168 1.00 43.09 98 GLY A N 1
ATOM 790 C CA . GLY A 1 98 ? -15.579 -5.419 -23.332 1.00 43.09 98 GLY A CA 1
ATOM 791 C C . GLY A 1 98 ? -16.572 -6.541 -23.625 1.00 43.09 98 GLY A C 1
ATOM 792 O O . GLY A 1 98 ? -16.307 -7.696 -23.293 1.00 43.09 98 GLY A O 1
ATOM 793 N N . GLU A 1 99 ? -17.719 -6.212 -24.221 1.00 40.88 99 GLU A N 1
ATOM 794 C CA . GLU A 1 99 ? -18.602 -7.193 -24.865 1.00 40.88 99 GLU A CA 1
ATOM 795 C C . GLU A 1 99 ? -17.791 -8.055 -25.856 1.00 40.88 99 GLU A C 1
ATOM 797 O O . GLU A 1 99 ? -17.136 -7.508 -26.753 1.00 40.88 99 GLU A O 1
ATOM 802 N N . PRO A 1 100 ? -17.827 -9.397 -25.768 1.00 53.97 100 PRO A N 1
ATOM 803 C CA . PRO A 1 100 ? -17.285 -10.230 -26.827 1.00 53.97 100 PRO A CA 1
ATOM 804 C C . PRO A 1 100 ? -18.223 -10.158 -28.037 1.00 53.97 100 PRO A C 1
ATOM 806 O O . PRO A 1 100 ? -19.332 -10.693 -28.016 1.00 53.97 100 PRO A O 1
ATOM 809 N N . LYS A 1 101 ? -17.765 -9.518 -29.119 1.00 50.47 101 LYS A N 1
ATOM 810 C CA . LYS A 1 101 ? -18.372 -9.697 -30.442 1.00 50.47 101 LYS A CA 1
ATOM 811 C C . LYS A 1 101 ? -18.208 -11.161 -30.848 1.00 50.47 101 LYS A C 1
ATOM 813 O O . LYS A 1 101 ? -17.097 -11.618 -31.101 1.00 50.47 101 LYS A O 1
ATOM 818 N N . HIS A 1 102 ? -19.321 -11.884 -30.857 1.00 48.56 102 HIS A N 1
ATOM 819 C CA . HIS A 1 102 ? -19.442 -13.145 -31.571 1.00 48.56 102 HIS A CA 1
ATOM 820 C C . HIS A 1 102 ? -19.552 -12.832 -33.067 1.00 48.56 102 HIS A C 1
ATOM 822 O O . HIS A 1 102 ? -20.546 -12.238 -33.486 1.00 48.56 102 HIS A O 1
ATOM 828 N N . ASP A 1 103 ? -18.529 -13.217 -33.828 1.00 59.28 103 ASP A N 1
ATOM 829 C CA . ASP A 1 103 ? -18.639 -13.468 -35.269 1.00 59.28 103 ASP A CA 1
ATOM 830 C C . ASP A 1 103 ? -19.134 -14.906 -35.511 1.00 59.28 103 ASP A C 1
ATOM 832 O O . ASP A 1 103 ? -18.734 -15.812 -34.735 1.00 59.28 103 ASP A O 1
#

Secondary structure (DSSP, 8-state):
---S-----S-HHHHHHHHHHHHHTS--SSEEEEETTTTEEEEE-SHHHHHHHHHHHHHHHHHHHHHHHHHHHH-TTS-HHHHHHHHHHTT------------

InterPro domains:
  IPR001273 Aromatic amino acid hydroxylase [PTHR11473] (2-75)
  IPR019774 Aromatic amino acid hydroxylase, C-terminal [PF00351] (2-68)
  IPR019774 Aromatic amino acid hydroxylase, C-terminal [PS51410] (1-72)
  IPR036329 Aromatic amino acid monoxygenase, C-terminal domain superfamily [SSF56534] (2-71)
  IPR036951 Aromatic amino acid hydroxylase superfamily [G3DSA:1.10.800.10] (1-72)

Organism: NCBI:txid36148

Solvent-accessible surface area (backbone atoms only — not comparable to full-atom values): 6697 Å² total; per-residue (Å²): 137,82,80,94,74,84,90,86,67,99,40,71,65,59,49,50,51,53,49,54,59,53,56,71,71,55,92,61,101,54,49,76,44,79,39,81,92,76,75,41,80,45,74,46,77,50,69,68,60,50,51,52,51,53,52,50,52,52,51,53,50,50,52,52,53,53,51,52,52,56,46,42,77,76,37,81,85,58,68,59,67,63,52,54,50,52,65,62,57,77,65,72,74,80,79,78,82,75,73,80,82,81,128

Mean predicted aligned error: 9.81 Å

Sequence (103 aa):
AFQNHYYYTDSFQEATEKMRAFANTIQRPFGVRYNPYTQSVEVLTNTQKIAAIVSELRGDLCIVSNALRKIHEHDETVDVESIEKMLQSGLQLNHDEGEPKHD

pLDDT: mean 82.81, std 15.54, range [38.97, 97.62]

Radius of gyration: 20.02 Å; Cα contacts (8 Å, |Δi|>4): 31; chains: 1; bounding box: 52×44×49 Å

Nearest PDB structures (foldseek):
  5egq-assembly1_D  TM=8.919E-01  e=2.393E-04  Rattus norvegicus
  1q10-assembly1_B  TM=4.771E-01  e=2.089E+00  Streptococcus sp. 'group G'
  5ck3-assembly2_C  TM=2.402E-01  e=9.371E+00  Thermochaetoides thermophila DSM 1495

Foldseek 3Di:
DDDPDDDDDPDPVRVVVVVVVVVVVDDDQWDWDQDPVVRDIDTHNDPVVVVVVVVVVVVVVVVVVVVLVVVCVVDVVDPVVVVVVVVVVVPDDPPPPPDDDDD